Protein AF-A0A371LNV3-F1 (afdb_monomer)

Nearest PDB structures (foldseek):
  3s84-assembly1_A  TM=2.422E-01  e=7.678E+00  Homo sapiens

Solvent-accessible surface area (backbone atoms only — not comparable to full-atom values): 9170 Å² total; per-residue (Å²): 125,90,59,75,52,46,41,72,76,77,33,67,65,62,40,45,52,53,12,47,51,49,14,51,49,55,44,49,51,46,60,73,40,24,77,60,29,51,76,43,66,63,56,27,47,53,51,6,49,53,49,18,53,52,53,51,48,48,37,52,49,46,23,61,77,65,78,60,58,67,65,66,46,72,78,37,55,67,60,36,50,51,52,53,50,52,50,35,53,52,49,15,45,50,44,26,51,24,32,41,43,30,34,69,70,66,43,58,53,24,46,55,43,44,29,54,50,40,24,52,50,43,36,42,37,42,38,42,82,38,98,62,61,50,68,64,50,39,66,68,48,43,62,58,52,52,50,48,31,52,50,45,38,48,53,53,51,50,53,57,50,52,50,53,52,55,68,66,56,70,78,75,82,84,131

Sequence (175 aa):
MPGSPDPVLGDWLLTHVVAVAAALGTVGVVYATRARSARGFLIPALLGGGYAVATLAVWTAARLATDAFPSGFVEDSLAAAGFFGFSFLLLAGFVVVAALLFARRGLVAPLVGLFGVTELVWWAFLHVRGETDALGMFLIVGPALLVLLFVAAGVEYAGRWVWRRFVRGGGRSAS

Foldseek 3Di:
DQDDFQFLVNDLVVLLVVLLVQLCVLLVLLVVCLQVLQVDQVVLQVSLLVQLVVLVCLLVVLCVSVVNDDVVCVVDVPVVCVLSVLSSCLSSLLSSVLSNLCNNVVQCLSSVLSSVVSSQSSSLSSTGPGPDRSSVVCSVCSVVSSVVSVVSSVVSSVVVVVVCCVVVVVPPPDD

Secondary structure (DSSP, 8-state):
-PPPPEETTS-HHHHHHHHHHHHHHHHHHHHHTHHHHTT-SHHHHHHHHHHHHHHHHHHHHHHHHTT---THHHH-HHHHHHHHHHHHHHHHHHHHHHHHHHHHH--SHHHHHHHHHHHHHHHHHTEES-SS-HHHHHHHHHHHHHHHHHHHHHHHHHHHHHHHHHHHHTTSS--

Mean predicted aligned error: 5.66 Å

pLDDT: mean 90.3, std 11.17, range [41.62, 98.38]

Structure (mmCIF, N/CA/C/O backbone):
data_AF-A0A371LNV3-F1
#
_entry.id   AF-A0A371LNV3-F1
#
l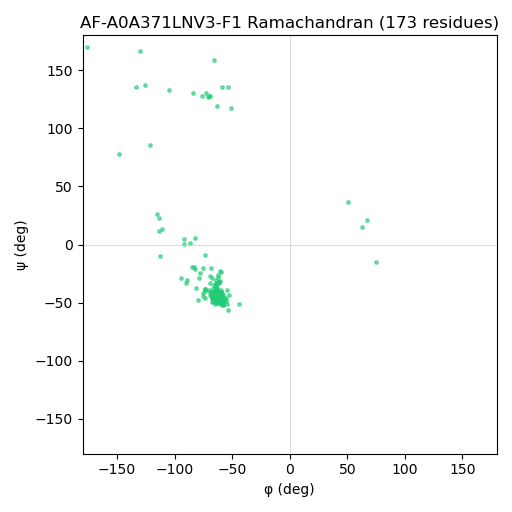oop_
_atom_site.group_PDB
_atom_site.id
_atom_site.type_symbol
_atom_site.label_atom_id
_atom_site.label_alt_id
_atom_site.label_comp_id
_atom_site.label_asym_id
_atom_site.label_entity_id
_atom_site.label_seq_id
_atom_site.pdbx_PDB_ins_code
_atom_site.Cartn_x
_atom_site.Cartn_y
_atom_site.Cartn_z
_atom_site.occupancy
_atom_site.B_iso_or_equiv
_atom_site.auth_seq_id
_atom_site.auth_comp_id
_atom_site.auth_asym_id
_atom_site.auth_atom_id
_atom_site.pdbx_PDB_model_num
ATOM 1 N N . MET A 1 1 ? 4.043 9.163 -31.639 1.00 41.62 1 MET A N 1
ATOM 2 C CA . MET A 1 1 ? 2.851 9.189 -30.766 1.00 41.62 1 MET A CA 1
ATOM 3 C C . MET A 1 1 ? 3.326 8.896 -29.359 1.00 41.62 1 MET A C 1
ATOM 5 O O . MET A 1 1 ? 4.212 8.052 -29.263 1.00 41.62 1 MET A O 1
ATOM 9 N N . PRO A 1 2 ? 2.807 9.570 -28.319 1.00 49.78 2 PRO A N 1
ATOM 10 C CA . PRO A 1 2 ? 3.027 9.134 -26.942 1.00 49.78 2 PRO A CA 1
ATOM 11 C C . PRO A 1 2 ? 2.663 7.650 -26.866 1.00 49.78 2 PRO A C 1
ATOM 13 O O . PRO A 1 2 ? 1.544 7.278 -27.226 1.00 49.78 2 PRO A O 1
ATOM 16 N N . GLY A 1 3 ? 3.632 6.795 -26.548 1.00 58.62 3 GLY A N 1
ATOM 17 C CA . GLY A 1 3 ? 3.398 5.358 -26.447 1.00 58.62 3 GLY A CA 1
ATOM 18 C C . GLY A 1 3 ? 2.560 5.086 -25.206 1.00 58.62 3 GLY A C 1
ATOM 19 O O . GLY A 1 3 ? 2.915 5.538 -24.117 1.00 58.62 3 GLY A O 1
ATOM 20 N N . SER A 1 4 ? 1.438 4.378 -25.351 1.00 64.94 4 SER A N 1
ATOM 21 C CA . SER A 1 4 ? 0.748 3.836 -24.181 1.00 64.94 4 SER A CA 1
ATOM 22 C C . SER A 1 4 ? 1.715 2.915 -23.433 1.00 64.94 4 SER A C 1
ATOM 24 O O . SER A 1 4 ? 2.380 2.124 -24.101 1.00 64.94 4 SER A O 1
ATOM 26 N N . PRO A 1 5 ? 1.802 2.987 -22.094 1.00 74.50 5 PRO A N 1
ATOM 27 C CA . PRO A 1 5 ? 2.660 2.090 -21.330 1.00 74.5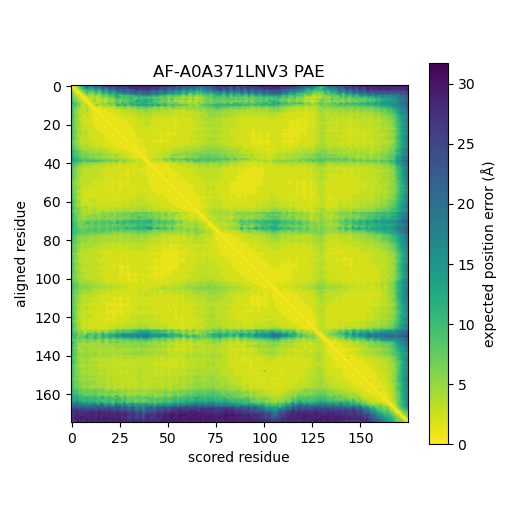0 5 PRO A CA 1
ATOM 28 C C . PRO A 1 5 ? 2.361 0.625 -21.660 1.00 74.50 5 PRO A C 1
ATOM 30 O O . PRO A 1 5 ? 1.194 0.241 -21.716 1.00 74.50 5 PRO A O 1
ATOM 33 N N . ASP A 1 6 ? 3.394 -0.190 -21.850 1.00 81.75 6 ASP A N 1
ATOM 34 C CA . ASP A 1 6 ? 3.229 -1.603 -22.186 1.00 81.75 6 ASP A CA 1
ATOM 35 C C . ASP A 1 6 ? 3.005 -2.425 -20.901 1.00 81.75 6 ASP A C 1
ATOM 37 O O . ASP A 1 6 ? 3.782 -2.280 -19.944 1.00 81.75 6 ASP A O 1
ATOM 41 N N . PRO A 1 7 ? 1.975 -3.293 -20.839 1.00 86.88 7 PRO A N 1
ATOM 42 C CA . PRO A 1 7 ? 1.772 -4.187 -19.705 1.00 86.88 7 PRO A CA 1
ATOM 43 C C . PRO A 1 7 ? 2.856 -5.272 -19.682 1.00 86.88 7 PRO A C 1
ATOM 45 O O . PRO A 1 7 ? 3.043 -6.007 -20.652 1.00 86.88 7 PRO A O 1
ATOM 48 N N . VAL A 1 8 ? 3.529 -5.444 -18.544 1.00 86.00 8 VAL A N 1
ATOM 49 C CA . VAL A 1 8 ? 4.604 -6.445 -18.365 1.00 86.00 8 VAL A CA 1
ATOM 50 C C . VAL A 1 8 ? 4.094 -7.870 -18.558 1.00 86.00 8 VAL A C 1
ATOM 52 O O . VAL A 1 8 ? 4.822 -8.734 -19.036 1.00 86.00 8 VAL A O 1
ATOM 55 N N . LEU A 1 9 ? 2.832 -8.122 -18.208 1.00 83.06 9 LEU A N 1
ATOM 56 C CA . LEU A 1 9 ? 2.207 -9.437 -18.352 1.00 83.06 9 LEU A CA 1
ATOM 57 C C . LEU A 1 9 ? 1.682 -9.697 -19.775 1.00 83.06 9 LEU A C 1
ATOM 59 O O . LEU A 1 9 ? 1.009 -10.700 -19.999 1.00 83.06 9 LEU A O 1
ATOM 63 N N . GLY A 1 10 ? 1.941 -8.791 -20.725 1.00 83.50 10 GLY A N 1
ATOM 64 C CA . GLY A 1 10 ? 1.478 -8.867 -22.114 1.00 83.50 10 GLY A CA 1
ATOM 65 C C . GLY A 1 10 ? -0.005 -8.535 -22.309 1.00 83.50 10 GLY A C 1
ATOM 66 O O . GLY A 1 10 ? -0.418 -8.262 -23.432 1.00 83.50 10 GLY A O 1
ATOM 67 N N . ASP A 1 11 ? -0.791 -8.511 -21.230 1.00 88.00 11 ASP A N 1
ATOM 68 C CA . ASP A 1 11 ? -2.224 -8.231 -21.252 1.00 88.00 11 ASP A CA 1
ATOM 69 C C . ASP A 1 11 ? -2.641 -7.228 -20.159 1.00 88.00 11 ASP A C 1
ATOM 71 O O . ASP A 1 11 ? -2.230 -7.311 -18.992 1.00 88.00 11 ASP A O 1
ATOM 75 N N . TRP A 1 12 ? -3.483 -6.268 -20.549 1.00 87.69 12 TRP A N 1
ATOM 76 C CA . TRP A 1 12 ? -3.990 -5.208 -19.670 1.00 87.69 12 TRP A CA 1
ATOM 77 C C . TRP A 1 12 ? -4.923 -5.760 -18.595 1.00 87.69 12 TRP A C 1
ATOM 79 O O . TRP A 1 12 ? -4.842 -5.348 -17.434 1.00 87.69 12 TRP A O 1
ATOM 89 N N . LEU A 1 13 ? -5.798 -6.698 -18.971 1.00 90.69 13 LEU A N 1
ATOM 90 C CA . LEU A 1 13 ? -6.765 -7.284 -18.052 1.00 90.69 13 LEU A CA 1
ATOM 91 C C . LEU A 1 13 ? -6.046 -8.121 -16.993 1.00 90.69 13 LEU A C 1
ATOM 93 O O . LEU A 1 13 ? -6.314 -7.956 -15.806 1.00 90.69 13 LEU A O 1
ATOM 97 N N . LEU A 1 14 ? -5.084 -8.949 -17.396 1.00 90.31 14 LEU A N 1
ATOM 98 C CA . LEU A 1 14 ? -4.260 -9.734 -16.482 1.00 90.31 14 LEU A CA 1
ATOM 99 C C . LEU A 1 14 ? -3.500 -8.838 -15.495 1.00 90.31 14 LEU A C 1
ATOM 101 O O . LEU A 1 14 ? -3.491 -9.107 -14.294 1.00 90.31 14 LEU A O 1
ATOM 105 N N . THR A 1 15 ? -2.928 -7.734 -15.977 1.00 90.88 15 THR A N 1
ATOM 106 C CA . THR A 1 15 ? -2.231 -6.752 -15.134 1.00 90.88 15 THR A CA 1
ATOM 107 C C . THR A 1 15 ? -3.162 -6.115 -14.103 1.00 90.88 15 THR A C 1
ATOM 109 O O . THR A 1 15 ? -2.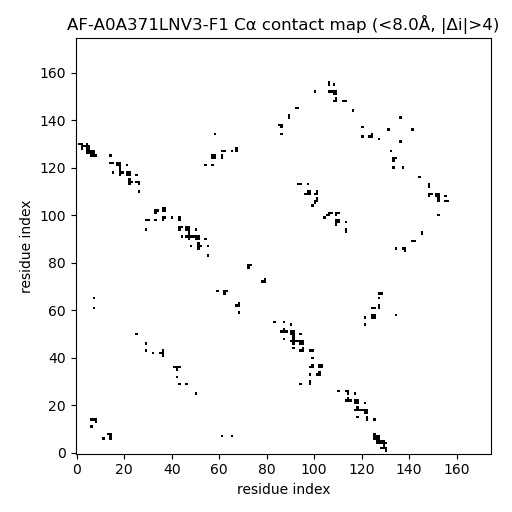817 -6.010 -12.924 1.00 90.88 15 THR A O 1
ATOM 112 N N . HIS A 1 16 ? -4.373 -5.743 -14.517 1.00 92.50 16 HIS A N 1
ATOM 113 C CA . HIS A 1 16 ? -5.388 -5.208 -13.617 1.00 92.50 16 HIS A CA 1
ATOM 114 C C . HIS A 1 16 ? -5.855 -6.243 -12.583 1.00 92.50 16 HIS A C 1
ATOM 116 O O . HIS A 1 16 ? -5.916 -5.934 -11.395 1.00 92.50 16 HIS A O 1
ATOM 122 N N . VAL A 1 17 ? -6.0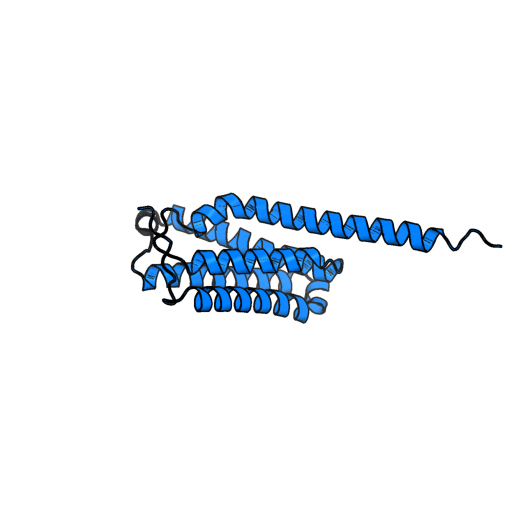97 -7.493 -12.992 1.00 94.88 17 VAL A N 1
ATOM 123 C CA . VAL A 1 17 ? -6.476 -8.587 -12.081 1.00 94.88 17 VAL A CA 1
ATOM 124 C C . VAL A 1 17 ? -5.402 -8.821 -11.019 1.00 94.88 17 VAL A C 1
ATOM 126 O O . VAL A 1 17 ? -5.737 -8.973 -9.845 1.00 94.88 17 VAL A O 1
ATOM 129 N N . VAL A 1 18 ? -4.120 -8.807 -11.393 1.00 95.31 18 VAL A N 1
ATOM 130 C CA . VAL A 1 18 ? -3.008 -8.944 -10.437 1.00 95.31 18 VAL A CA 1
ATOM 131 C C . VAL A 1 18 ? -2.975 -7.773 -9.452 1.00 95.31 18 VAL A C 1
ATOM 133 O O . VAL A 1 18 ? -2.823 -7.998 -8.251 1.00 95.31 18 VAL A O 1
ATOM 136 N N . ALA A 1 19 ? -3.173 -6.540 -9.924 1.00 95.12 19 ALA A N 1
ATOM 137 C CA . ALA A 1 19 ? -3.224 -5.360 -9.062 1.00 95.12 19 ALA A CA 1
ATOM 138 C C . ALA A 1 19 ? -4.394 -5.416 -8.062 1.00 95.12 19 ALA A C 1
ATOM 140 O O . ALA A 1 19 ? -4.201 -5.182 -6.867 1.00 95.12 19 ALA A O 1
ATOM 141 N N . VAL A 1 20 ? -5.588 -5.806 -8.519 1.00 97.06 20 VAL A N 1
ATOM 142 C CA . VAL A 1 20 ? -6.770 -5.994 -7.662 1.00 97.06 20 VAL A CA 1
ATOM 143 C C . VAL A 1 20 ? -6.545 -7.124 -6.658 1.00 97.06 20 VAL A C 1
ATOM 145 O O . VAL A 1 20 ? -6.852 -6.967 -5.476 1.00 97.06 20 VAL A O 1
ATOM 148 N N . ALA A 1 21 ? -5.977 -8.253 -7.087 1.00 97.19 21 ALA A N 1
ATOM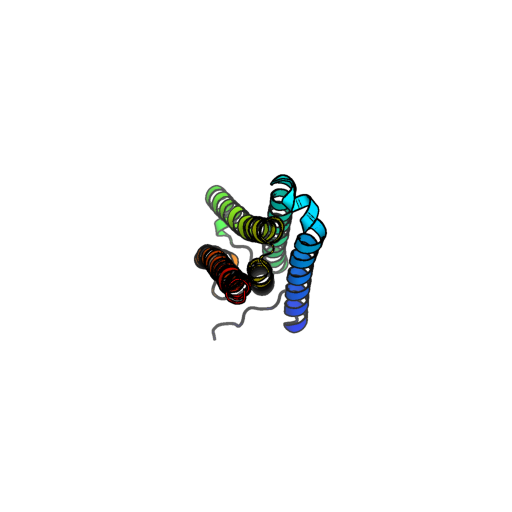 149 C CA . ALA A 1 21 ? -5.671 -9.375 -6.203 1.00 97.19 21 ALA A CA 1
ATOM 150 C C . ALA A 1 21 ? -4.673 -8.976 -5.105 1.00 97.19 21 ALA A C 1
ATOM 152 O O . ALA A 1 21 ? -4.872 -9.328 -3.940 1.00 97.19 21 ALA A O 1
ATOM 153 N N . ALA A 1 22 ? -3.644 -8.196 -5.447 1.00 96.81 22 ALA A N 1
ATOM 154 C CA . ALA A 1 22 ? -2.703 -7.648 -4.478 1.00 96.81 22 ALA A CA 1
ATOM 155 C C . ALA A 1 22 ? -3.400 -6.707 -3.487 1.00 96.81 22 ALA A C 1
ATOM 157 O O . ALA A 1 22 ? -3.241 -6.871 -2.278 1.00 96.81 22 ALA A O 1
ATOM 158 N N . ALA A 1 23 ? -4.240 -5.788 -3.972 1.00 96.75 23 ALA A N 1
ATOM 159 C CA . ALA A 1 23 ? -4.996 -4.862 -3.132 1.00 96.75 23 ALA A CA 1
ATOM 160 C C . ALA A 1 23 ? -5.948 -5.586 -2.164 1.00 96.75 23 ALA A C 1
ATOM 162 O O . ALA A 1 23 ? -5.944 -5.310 -0.959 1.00 96.75 23 ALA A O 1
ATOM 163 N N . LEU A 1 24 ? -6.716 -6.566 -2.657 1.00 98.06 24 LEU A N 1
ATOM 164 C CA . LEU A 1 24 ? -7.574 -7.419 -1.829 1.00 98.06 24 LEU A CA 1
ATOM 165 C C . LEU A 1 24 ? -6.759 -8.223 -0.816 1.00 98.06 24 LEU A C 1
ATOM 167 O O . LEU A 1 24 ? -7.150 -8.308 0.347 1.00 98.06 24 LEU A O 1
ATOM 171 N N . GLY A 1 25 ? -5.622 -8.785 -1.230 1.00 97.88 25 GLY A N 1
ATOM 172 C CA . GLY A 1 25 ? -4.719 -9.528 -0.357 1.00 97.88 25 GLY A CA 1
ATOM 173 C C . GLY A 1 25 ? -4.186 -8.659 0.781 1.00 97.88 25 GLY A C 1
ATOM 174 O O . GLY A 1 25 ? -4.297 -9.031 1.950 1.00 97.88 25 GLY A O 1
ATOM 175 N N . THR A 1 26 ? -3.680 -7.464 0.468 1.00 97.62 26 THR A N 1
ATOM 176 C CA . THR A 1 26 ? -3.174 -6.505 1.457 1.00 97.62 26 THR A CA 1
ATOM 177 C C . THR A 1 26 ? -4.262 -6.105 2.453 1.00 97.62 26 THR A C 1
ATOM 179 O O . THR A 1 26 ? -4.056 -6.211 3.666 1.00 97.62 26 THR A O 1
ATOM 182 N N . VAL A 1 27 ? -5.445 -5.708 1.976 1.00 97.88 27 VAL A N 1
ATOM 183 C CA . VAL A 1 27 ? -6.570 -5.344 2.853 1.00 97.88 27 VAL A CA 1
ATOM 184 C C . VAL A 1 27 ? -7.051 -6.542 3.669 1.00 97.88 27 VAL A C 1
ATOM 186 O O . VAL A 1 27 ? -7.292 -6.403 4.869 1.00 97.88 27 VAL A O 1
ATOM 189 N N . GLY A 1 28 ? -7.136 -7.726 3.064 1.00 97.62 28 GLY A N 1
ATOM 190 C CA . GLY A 1 28 ? -7.530 -8.967 3.723 1.00 97.62 28 GLY A CA 1
ATOM 191 C C . GLY A 1 28 ? -6.596 -9.341 4.872 1.00 97.62 28 GLY A C 1
ATOM 192 O O . GLY A 1 28 ? -7.062 -9.671 5.963 1.00 97.62 28 GLY A O 1
ATOM 193 N N . VAL A 1 29 ? -5.281 -9.206 4.685 1.00 97.56 29 VAL A N 1
ATOM 194 C CA . VAL A 1 29 ? -4.288 -9.454 5.743 1.00 97.56 29 VAL A CA 1
ATOM 195 C C . VAL A 1 29 ? -4.401 -8.420 6.865 1.00 97.56 29 VAL A C 1
ATOM 197 O O . VAL A 1 29 ? -4.384 -8.789 8.045 1.00 97.56 29 VAL A O 1
ATOM 200 N N . VAL A 1 30 ? -4.575 -7.135 6.541 1.00 97.06 30 VAL A N 1
ATOM 201 C CA . VAL A 1 30 ? -4.805 -6.083 7.550 1.00 97.06 30 VAL A CA 1
ATOM 202 C C . VAL A 1 30 ? -6.089 -6.361 8.338 1.00 97.06 30 VAL A C 1
ATOM 204 O O . VAL A 1 30 ? -6.111 -6.238 9.567 1.00 97.06 30 VAL A O 1
ATOM 207 N N . TYR A 1 31 ? -7.143 -6.803 7.655 1.00 96.81 31 TYR A N 1
ATOM 208 C CA . TYR A 1 31 ? -8.409 -7.167 8.274 1.00 96.81 31 TYR A CA 1
ATOM 209 C C . TYR A 1 31 ? -8.257 -8.372 9.214 1.00 96.81 31 TYR A C 1
ATOM 211 O O . TYR A 1 31 ? -8.651 -8.306 10.381 1.00 96.81 31 TYR A O 1
ATOM 219 N N . ALA A 1 32 ? -7.614 -9.445 8.751 1.00 96.94 32 ALA A N 1
ATOM 220 C CA . ALA A 1 32 ? -7.396 -10.671 9.519 1.00 96.94 32 ALA A CA 1
ATOM 221 C C . ALA A 1 32 ? -6.499 -10.461 10.753 1.00 96.94 32 ALA A C 1
ATOM 223 O O . ALA A 1 32 ? -6.657 -11.123 11.779 1.00 96.94 32 ALA A O 1
ATOM 224 N N . THR A 1 33 ? -5.567 -9.509 10.693 1.00 96.00 33 THR A N 1
ATOM 225 C CA . THR A 1 33 ? -4.629 -9.216 11.790 1.00 96.00 33 THR A CA 1
ATOM 226 C C . THR A 1 33 ? -5.123 -8.146 12.765 1.00 96.00 33 THR A C 1
ATOM 228 O O . THR A 1 33 ? -4.445 -7.872 13.761 1.00 96.00 33 THR A O 1
ATOM 231 N N . ARG A 1 34 ? -6.327 -7.592 12.560 1.00 94.81 34 ARG A N 1
ATOM 232 C CA . ARG A 1 34 ? -6.910 -6.482 13.337 1.00 94.81 34 ARG A CA 1
ATOM 233 C C . ARG A 1 34 ? -6.729 -6.609 14.849 1.00 94.81 34 ARG A C 1
ATOM 235 O O . ARG A 1 34 ? -6.262 -5.672 15.493 1.00 94.81 34 ARG A O 1
ATOM 242 N N . ALA A 1 35 ? -7.090 -7.756 15.427 1.00 93.62 35 ALA A N 1
ATOM 243 C CA . ALA A 1 35 ? -7.048 -7.958 16.877 1.00 93.62 35 ALA A CA 1
ATOM 244 C C . ALA A 1 35 ? -5.621 -7.887 17.444 1.00 93.62 35 ALA A C 1
ATOM 246 O O . ALA A 1 35 ? -5.420 -7.378 18.546 1.00 93.62 35 ALA A O 1
ATOM 247 N N . ARG A 1 36 ? -4.622 -8.366 16.691 1.00 92.81 36 ARG A N 1
ATOM 248 C CA . ARG A 1 36 ? -3.206 -8.282 17.079 1.00 92.81 36 ARG A CA 1
ATOM 249 C C . ARG A 1 36 ? -2.676 -6.861 16.888 1.00 92.81 36 ARG A C 1
ATOM 251 O O . ARG A 1 36 ? -2.022 -6.335 17.783 1.00 92.81 36 ARG A O 1
ATOM 258 N N . SER A 1 37 ? -3.040 -6.213 15.785 1.00 92.19 37 SER A N 1
ATOM 259 C CA . SER A 1 37 ? -2.677 -4.823 15.473 1.00 92.19 37 SER A CA 1
ATOM 260 C C . SER A 1 37 ? -3.234 -3.805 16.474 1.00 92.19 37 SER A C 1
ATOM 262 O O . SER A 1 37 ? -2.645 -2.748 16.690 1.00 92.19 37 SER A O 1
ATOM 264 N N . ALA A 1 38 ? -4.345 -4.120 17.145 1.00 92.25 38 ALA A N 1
ATOM 265 C CA . ALA A 1 38 ? -4.881 -3.283 18.215 1.00 92.25 38 ALA A CA 1
ATOM 266 C C . ALA A 1 38 ? -3.994 -3.285 19.476 1.00 92.25 38 ALA A C 1
ATOM 268 O O . ALA A 1 38 ? -3.988 -2.300 20.211 1.00 92.25 38 ALA A O 1
ATOM 269 N N . ARG A 1 39 ? -3.232 -4.364 19.714 1.00 91.44 39 ARG A N 1
ATOM 270 C CA . ARG A 1 39 ? -2.430 -4.569 20.934 1.00 91.44 39 ARG A CA 1
ATOM 271 C C . ARG A 1 39 ? -1.052 -3.908 20.887 1.00 91.44 39 ARG A C 1
ATOM 273 O O . ARG A 1 39 ? -0.452 -3.709 21.935 1.00 91.44 39 ARG A O 1
ATOM 280 N N . GLY A 1 40 ? -0.536 -3.564 19.707 1.00 91.56 40 GLY A N 1
ATOM 281 C CA . GLY A 1 40 ? 0.808 -3.001 19.574 1.00 91.56 40 GLY A CA 1
ATOM 282 C C . GLY A 1 40 ? 1.169 -2.594 18.147 1.00 91.56 40 GLY A C 1
ATOM 283 O O . GLY A 1 40 ? 0.447 -2.893 17.201 1.00 91.56 40 GLY A O 1
ATOM 284 N N . PHE A 1 41 ? 2.294 -1.891 18.001 1.00 93.81 41 PHE A N 1
ATOM 285 C CA . PHE A 1 41 ? 2.766 -1.348 16.719 1.00 93.81 41 PHE A CA 1
ATOM 286 C C . PHE A 1 41 ? 3.518 -2.367 15.846 1.00 93.81 41 PHE A C 1
ATOM 288 O O . PHE A 1 41 ? 3.580 -2.203 14.632 1.00 93.81 41 PHE A O 1
ATOM 295 N N . LEU A 1 42 ? 4.046 -3.439 16.447 1.00 96.19 42 LEU A N 1
ATOM 296 C CA . LEU A 1 42 ? 4.909 -4.402 15.758 1.00 96.19 42 LEU A CA 1
ATOM 297 C C . LEU A 1 42 ? 4.236 -5.052 14.540 1.00 96.19 42 LEU A C 1
ATOM 299 O O . LEU A 1 42 ? 4.832 -5.105 13.473 1.00 96.19 42 LEU A O 1
ATOM 303 N N . ILE A 1 43 ? 2.990 -5.518 14.677 1.00 96.50 43 ILE A N 1
ATOM 304 C CA . ILE A 1 43 ? 2.281 -6.187 13.574 1.00 96.50 43 ILE A CA 1
ATOM 305 C C . ILE A 1 43 ? 2.022 -5.221 12.403 1.00 96.50 43 ILE A C 1
ATOM 307 O O . ILE A 1 43 ? 2.425 -5.554 11.292 1.00 96.50 43 ILE A O 1
ATOM 311 N N . PRO A 1 44 ? 1.445 -4.017 12.607 1.00 96.31 44 PRO A N 1
ATOM 312 C CA . PRO A 1 44 ? 1.351 -3.007 11.553 1.00 96.31 44 PRO A CA 1
ATOM 313 C C . PRO A 1 44 ? 2.688 -2.693 10.879 1.00 96.31 44 PRO A C 1
ATOM 315 O O . PRO A 1 44 ? 2.736 -2.615 9.655 1.00 96.31 44 PRO A O 1
ATOM 318 N N . ALA A 1 45 ? 3.767 -2.546 11.655 1.00 97.56 45 ALA A N 1
ATOM 319 C CA . ALA A 1 45 ? 5.096 -2.252 11.124 1.00 97.56 45 ALA A CA 1
ATOM 320 C C . ALA A 1 45 ? 5.633 -3.382 10.236 1.00 97.56 45 ALA A C 1
ATOM 322 O O . ALA A 1 45 ? 6.129 -3.113 9.147 1.00 97.56 45 ALA A O 1
ATOM 323 N N . LEU A 1 46 ? 5.485 -4.641 10.662 1.00 97.88 46 LEU A N 1
ATOM 324 C CA . LEU A 1 46 ? 5.884 -5.807 9.869 1.00 97.88 46 LEU A CA 1
ATOM 325 C C . LEU A 1 46 ? 5.063 -5.930 8.583 1.00 97.88 46 LEU A C 1
ATOM 327 O O . LEU A 1 46 ? 5.625 -6.216 7.530 1.00 97.88 46 LEU A O 1
ATOM 331 N N . LEU A 1 47 ? 3.752 -5.676 8.648 1.00 97.38 47 LEU A N 1
ATOM 332 C CA . LEU A 1 47 ? 2.892 -5.670 7.464 1.00 97.38 47 LEU A CA 1
ATOM 333 C C . LEU A 1 47 ? 3.284 -4.561 6.488 1.00 97.38 47 LEU A C 1
ATOM 335 O O . LEU A 1 47 ? 3.384 -4.817 5.292 1.00 97.38 47 LEU A O 1
ATOM 339 N N . GLY A 1 48 ? 3.537 -3.350 6.989 1.00 97.69 48 GLY A N 1
ATOM 340 C CA . GLY A 1 48 ? 3.972 -2.233 6.156 1.00 97.69 48 GLY A CA 1
ATOM 341 C C . GLY A 1 48 ? 5.341 -2.467 5.536 1.00 97.69 48 GLY A C 1
ATOM 342 O O . GLY A 1 48 ? 5.497 -2.274 4.335 1.00 97.69 48 GLY A O 1
ATOM 343 N N . GLY A 1 49 ? 6.306 -2.953 6.317 1.00 98.19 49 GLY A N 1
ATOM 344 C CA . GLY A 1 49 ? 7.627 -3.313 5.809 1.00 98.19 49 GLY A CA 1
ATOM 345 C C . GLY A 1 49 ? 7.549 -4.411 4.750 1.00 98.19 49 GLY A C 1
ATOM 346 O O . GLY A 1 49 ? 8.083 -4.241 3.660 1.00 98.19 49 GLY A O 1
ATOM 347 N N . GLY A 1 50 ? 6.820 -5.497 5.022 1.00 98.12 50 GLY A N 1
ATOM 348 C CA . GLY A 1 50 ? 6.630 -6.591 4.066 1.00 98.12 50 GLY A CA 1
ATOM 349 C C . GLY A 1 50 ? 5.951 -6.137 2.772 1.00 98.12 50 GLY A C 1
ATOM 350 O O . GLY A 1 50 ? 6.413 -6.478 1.685 1.00 98.12 50 GLY A O 1
ATOM 351 N N . TYR A 1 51 ? 4.907 -5.311 2.875 1.00 98.12 51 TYR A N 1
ATOM 352 C CA . TYR A 1 51 ? 4.238 -4.714 1.719 1.00 98.12 51 TYR A CA 1
ATOM 353 C C . TYR A 1 51 ? 5.174 -3.821 0.899 1.00 98.12 51 TYR A C 1
ATOM 355 O O . TYR A 1 51 ? 5.201 -3.925 -0.327 1.00 98.12 51 TYR A O 1
ATOM 363 N N . ALA A 1 52 ? 5.949 -2.960 1.560 1.00 98.12 52 ALA A N 1
ATOM 364 C CA . ALA A 1 52 ? 6.875 -2.056 0.894 1.00 98.12 52 ALA A CA 1
ATOM 365 C C . ALA A 1 52 ? 7.981 -2.827 0.161 1.00 98.12 52 ALA A C 1
ATOM 367 O O . ALA A 1 52 ? 8.228 -2.545 -1.009 1.00 98.12 52 ALA A O 1
ATOM 368 N N . VAL A 1 53 ? 8.579 -3.846 0.796 1.00 98.38 53 VAL A N 1
ATOM 369 C CA . VAL A 1 53 ? 9.555 -4.733 0.136 1.00 98.38 53 VAL A CA 1
ATOM 370 C C . VAL A 1 53 ? 8.932 -5.413 -1.078 1.00 98.38 53 VAL A C 1
ATOM 372 O O . VAL A 1 53 ? 9.503 -5.345 -2.161 1.00 98.38 53 VAL A O 1
ATOM 375 N N . ALA A 1 54 ? 7.762 -6.039 -0.926 1.00 97.81 54 ALA A N 1
ATOM 376 C CA . ALA A 1 54 ? 7.107 -6.749 -2.023 1.00 97.81 54 ALA A CA 1
ATOM 377 C C . ALA A 1 54 ? 6.775 -5.814 -3.195 1.00 97.81 54 ALA A C 1
ATOM 379 O O . ALA A 1 54 ? 7.032 -6.144 -4.348 1.00 97.81 54 ALA A O 1
ATOM 380 N N . THR A 1 55 ? 6.259 -4.621 -2.904 1.00 97.50 55 THR A N 1
ATOM 381 C CA . THR A 1 55 ? 5.861 -3.644 -3.926 1.00 97.50 55 THR A CA 1
ATOM 382 C C . THR A 1 55 ? 7.073 -3.069 -4.664 1.00 97.50 55 THR A C 1
ATOM 384 O O . THR A 1 55 ? 7.051 -2.955 -5.889 1.00 97.50 55 THR A O 1
ATOM 387 N N . LEU A 1 56 ? 8.164 -2.767 -3.951 1.00 97.19 56 LEU A N 1
ATOM 388 C CA . LEU A 1 56 ? 9.420 -2.353 -4.582 1.00 97.19 56 LEU A CA 1
ATOM 389 C C . LEU A 1 56 ? 10.053 -3.488 -5.391 1.00 97.19 56 LEU A C 1
ATOM 391 O O . LEU A 1 56 ? 10.570 -3.241 -6.475 1.00 97.19 56 LEU A O 1
ATOM 395 N N . ALA A 1 57 ? 9.970 -4.733 -4.915 1.00 96.75 57 ALA A N 1
ATOM 396 C CA . ALA A 1 57 ? 10.442 -5.893 -5.662 1.00 96.75 57 ALA A CA 1
ATOM 397 C C . ALA A 1 57 ? 9.669 -6.075 -6.975 1.00 96.75 57 ALA A C 1
ATOM 399 O O . ALA A 1 57 ? 10.293 -6.332 -7.998 1.00 96.75 57 ALA A O 1
ATOM 400 N N . VAL A 1 58 ? 8.343 -5.884 -6.973 1.00 96.06 58 VAL A N 1
ATOM 401 C CA . VAL A 1 58 ? 7.517 -5.915 -8.193 1.00 96.06 58 VAL A CA 1
ATOM 402 C C . VAL A 1 58 ? 7.963 -4.846 -9.186 1.00 96.06 58 VAL A C 1
ATOM 404 O O . VAL A 1 58 ? 8.183 -5.166 -10.352 1.00 96.06 58 VAL A O 1
ATOM 407 N N . TRP A 1 59 ? 8.152 -3.602 -8.734 1.00 95.44 59 TRP A N 1
ATOM 408 C CA . TRP A 1 59 ? 8.655 -2.528 -9.595 1.00 95.44 59 TRP A CA 1
ATOM 409 C C . TRP A 1 59 ? 10.014 -2.893 -10.201 1.00 95.44 59 TRP A C 1
ATOM 411 O O . TRP A 1 59 ? 10.176 -2.869 -11.421 1.00 95.44 59 TRP A O 1
ATOM 421 N N . THR A 1 60 ? 10.972 -3.295 -9.364 1.00 94.00 60 THR A N 1
ATOM 422 C CA . THR A 1 60 ? 12.334 -3.630 -9.796 1.00 94.00 60 THR A CA 1
ATOM 423 C C . THR A 1 60 ? 12.335 -4.806 -10.767 1.00 94.00 60 THR A C 1
ATOM 425 O O . THR A 1 60 ? 12.939 -4.717 -11.833 1.00 94.00 60 THR A O 1
ATOM 428 N N . ALA A 1 61 ? 11.620 -5.887 -10.445 1.00 93.88 61 ALA A N 1
ATOM 429 C CA . ALA A 1 61 ? 11.533 -7.076 -11.285 1.00 93.88 61 ALA A CA 1
ATOM 430 C C . ALA A 1 61 ? 10.906 -6.768 -12.648 1.00 93.88 61 ALA A C 1
ATOM 432 O O . ALA A 1 61 ? 11.437 -7.208 -13.664 1.00 93.88 61 ALA A O 1
ATOM 433 N N . ALA A 1 62 ? 9.835 -5.968 -12.684 1.00 91.56 62 ALA A N 1
ATOM 434 C CA . ALA A 1 62 ? 9.213 -5.526 -13.928 1.00 91.56 62 ALA A CA 1
ATOM 435 C C . ALA A 1 62 ? 10.212 -4.796 -14.836 1.00 91.56 62 ALA A C 1
ATOM 437 O O . ALA A 1 62 ? 10.302 -5.113 -16.016 1.00 91.56 62 ALA A O 1
ATOM 438 N N . ARG A 1 63 ? 11.004 -3.860 -14.293 1.00 92.12 63 ARG A N 1
ATOM 439 C CA . ARG A 1 63 ? 11.981 -3.099 -15.091 1.00 92.12 63 ARG A CA 1
ATOM 440 C C . ARG A 1 63 ? 13.150 -3.956 -15.558 1.00 92.12 63 ARG A C 1
ATOM 442 O O . ARG A 1 63 ? 13.595 -3.782 -16.688 1.00 92.12 63 ARG A O 1
ATOM 449 N N . LEU A 1 64 ? 13.641 -4.859 -14.709 1.00 90.44 64 LEU A N 1
ATOM 450 C CA . LEU A 1 64 ? 14.719 -5.780 -15.074 1.00 90.44 64 LEU A CA 1
ATOM 451 C C . LEU A 1 64 ? 14.273 -6.772 -16.154 1.00 90.44 64 LEU A C 1
ATOM 453 O O . LEU A 1 64 ? 15.027 -7.028 -17.081 1.00 90.44 64 LEU A O 1
ATOM 457 N N . ALA A 1 65 ? 13.046 -7.292 -16.075 1.00 90.25 65 ALA A N 1
ATOM 458 C CA . ALA A 1 65 ? 12.517 -8.241 -17.055 1.00 90.25 65 ALA A CA 1
ATOM 459 C C . ALA A 1 65 ? 12.267 -7.623 -18.443 1.00 90.25 65 ALA A C 1
ATOM 461 O O . ALA A 1 65 ? 12.173 -8.353 -19.426 1.00 90.25 65 ALA A O 1
ATOM 462 N N . THR A 1 66 ? 12.136 -6.297 -18.530 1.00 86.62 66 THR A N 1
ATOM 463 C CA . THR A 1 66 ? 11.840 -5.576 -19.780 1.00 86.62 66 THR A CA 1
ATOM 464 C C . THR A 1 66 ? 12.981 -4.673 -20.259 1.00 86.62 66 THR A C 1
ATOM 466 O O . THR A 1 66 ? 12.742 -3.812 -21.114 1.00 86.62 66 THR A O 1
ATOM 469 N N . ASP A 1 67 ? 14.175 -4.806 -19.669 1.00 86.56 67 ASP A N 1
ATOM 470 C CA . ASP A 1 67 ? 15.360 -3.969 -19.923 1.00 86.56 67 ASP A CA 1
ATOM 471 C C . ASP A 1 67 ? 15.079 -2.457 -19.832 1.00 86.56 67 ASP A C 1
ATOM 473 O O . ASP A 1 67 ? 15.607 -1.642 -20.584 1.00 86.56 67 ASP A O 1
ATOM 477 N N . ALA A 1 68 ? 14.207 -2.070 -18.902 1.00 85.50 68 ALA A N 1
ATOM 478 C CA . ALA A 1 68 ? 13.751 -0.694 -18.705 1.00 85.50 68 ALA A CA 1
ATOM 479 C C . ALA A 1 68 ? 14.228 -0.113 -17.367 1.00 85.50 68 ALA A C 1
ATOM 481 O O . ALA A 1 68 ? 13.599 0.786 -16.804 1.00 85.50 68 ALA A O 1
ATOM 482 N N . PHE A 1 69 ? 15.303 -0.671 -16.810 1.00 85.56 69 PHE A N 1
ATOM 483 C CA . PHE A 1 69 ? 15.852 -0.204 -15.547 1.00 85.56 69 PHE A CA 1
ATOM 484 C C . PHE A 1 69 ? 16.561 1.150 -15.738 1.00 85.56 69 PHE A C 1
ATOM 486 O O . PHE A 1 69 ? 17.386 1.269 -16.645 1.00 85.56 69 PHE A O 1
ATOM 493 N N . PRO A 1 70 ? 16.274 2.175 -14.912 1.00 85.06 70 PRO A N 1
ATOM 494 C CA . PRO A 1 70 ? 16.900 3.486 -15.067 1.00 85.06 70 PRO A CA 1
ATOM 495 C C . PRO A 1 70 ? 18.421 3.422 -14.864 1.00 85.06 70 PRO A C 1
ATOM 497 O O . PRO A 1 70 ? 18.888 3.095 -13.771 1.00 85.06 70 PRO A O 1
ATOM 500 N N . SER A 1 71 ? 19.202 3.778 -15.890 1.00 83.31 71 SER A N 1
ATOM 501 C CA . SER A 1 71 ? 20.675 3.745 -15.834 1.00 83.31 71 SER A CA 1
ATOM 502 C C . SER A 1 71 ? 21.253 4.676 -14.763 1.00 83.31 71 SER A C 1
ATOM 504 O O . SER A 1 71 ? 22.239 4.331 -14.117 1.00 83.31 71 SER A O 1
ATOM 506 N N . GLY A 1 72 ? 20.586 5.804 -14.488 1.00 81.31 72 GLY A N 1
ATOM 507 C CA . GLY A 1 72 ? 21.002 6.762 -1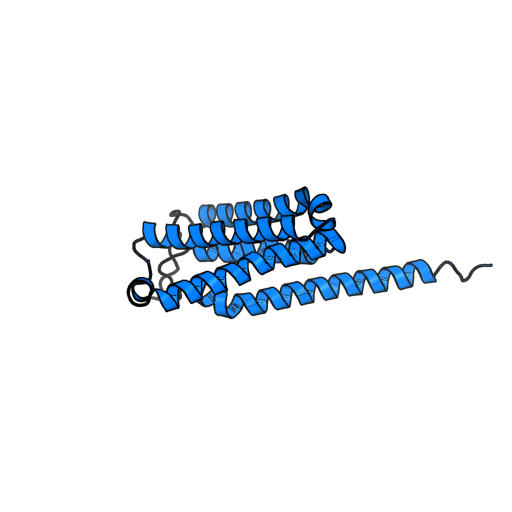3.457 1.00 81.31 72 GLY A CA 1
ATOM 508 C C . GLY A 1 72 ? 21.057 6.181 -12.036 1.00 81.31 72 GLY A C 1
ATOM 509 O O . GLY A 1 72 ? 21.816 6.676 -11.209 1.00 81.31 72 GLY A O 1
ATOM 510 N N . PHE A 1 73 ? 20.325 5.097 -11.746 1.00 84.25 73 PHE A N 1
ATOM 511 C CA . PHE A 1 73 ? 20.431 4.409 -10.451 1.00 84.25 73 PHE A CA 1
ATOM 512 C C . PHE A 1 73 ? 21.699 3.564 -10.306 1.00 84.25 73 PHE A C 1
ATOM 514 O O . PHE A 1 73 ? 22.094 3.252 -9.183 1.00 84.25 73 PHE A O 1
ATOM 521 N N . VAL A 1 74 ? 22.337 3.191 -11.417 1.00 83.75 74 VAL A N 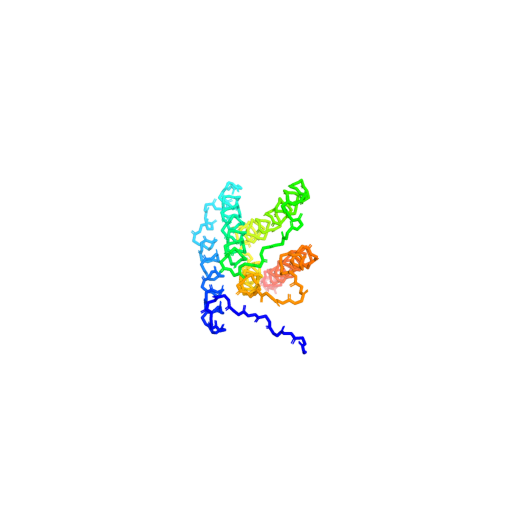1
ATOM 522 C CA . VAL A 1 74 ? 23.632 2.497 -11.413 1.00 83.75 74 VAL A CA 1
ATOM 523 C C . VAL A 1 74 ? 24.768 3.502 -11.224 1.00 83.75 74 VAL A C 1
ATOM 525 O O . VAL A 1 74 ? 25.733 3.215 -10.521 1.00 83.75 74 VAL A O 1
ATOM 528 N N . GLU A 1 75 ? 24.633 4.685 -11.823 1.00 87.62 75 GLU A N 1
ATOM 529 C CA . GLU A 1 75 ? 25.639 5.750 -11.779 1.00 87.62 75 GLU A CA 1
ATOM 530 C C . GLU A 1 75 ? 25.706 6.445 -10.409 1.00 87.62 75 GLU A C 1
ATOM 532 O O . GLU A 1 75 ? 26.803 6.694 -9.908 1.00 87.62 75 GLU A O 1
ATOM 537 N N . ASP A 1 76 ? 24.561 6.696 -9.762 1.00 90.44 76 ASP A N 1
ATOM 538 C CA . ASP A 1 76 ? 24.486 7.284 -8.417 1.00 90.44 76 ASP A CA 1
ATOM 539 C C . ASP A 1 76 ? 23.744 6.364 -7.433 1.00 90.44 76 ASP A C 1
ATOM 541 O O . ASP A 1 76 ? 22.539 6.474 -7.174 1.00 90.44 76 ASP A O 1
ATOM 545 N N . SER A 1 77 ? 24.510 5.440 -6.851 1.00 88.62 77 SER A N 1
ATOM 546 C CA . SER A 1 77 ? 24.004 4.469 -5.873 1.00 88.62 77 SER A CA 1
ATOM 547 C C . SER A 1 77 ? 23.446 5.104 -4.592 1.00 88.62 77 SER A C 1
ATOM 549 O O . SER A 1 77 ? 22.544 4.536 -3.969 1.00 88.62 77 SER A O 1
ATOM 551 N N . LEU A 1 78 ? 23.934 6.286 -4.193 1.00 93.12 78 LEU A N 1
ATOM 552 C CA . LEU A 1 78 ? 23.458 6.971 -2.993 1.00 93.12 78 LEU A CA 1
ATOM 553 C C . LEU A 1 78 ? 22.086 7.600 -3.241 1.00 93.12 78 LEU A C 1
ATOM 555 O O . LEU A 1 78 ? 21.179 7.440 -2.418 1.00 93.12 78 LEU A O 1
ATOM 559 N N . ALA A 1 79 ? 21.907 8.264 -4.386 1.00 90.00 79 ALA A N 1
ATOM 560 C CA . ALA A 1 79 ? 20.609 8.794 -4.790 1.00 90.00 79 ALA A CA 1
ATOM 561 C C . ALA A 1 79 ? 19.575 7.672 -4.961 1.00 90.00 79 ALA A C 1
ATOM 563 O O . ALA A 1 79 ? 18.451 7.798 -4.468 1.00 90.00 79 ALA A O 1
ATOM 564 N N . ALA A 1 80 ? 19.964 6.543 -5.563 1.00 89.94 80 ALA A N 1
ATOM 565 C CA . ALA A 1 80 ? 19.127 5.346 -5.645 1.00 89.94 80 ALA A CA 1
ATOM 566 C C . ALA A 1 80 ? 18.704 4.842 -4.255 1.00 89.94 80 ALA A C 1
ATOM 568 O O . ALA A 1 80 ? 17.517 4.617 -4.012 1.00 89.94 80 ALA A O 1
ATOM 569 N N . ALA A 1 81 ? 19.643 4.711 -3.312 1.00 93.12 81 ALA A N 1
ATOM 570 C CA . ALA A 1 81 ? 19.336 4.276 -1.950 1.00 93.12 81 ALA A CA 1
ATOM 571 C C . ALA A 1 81 ? 18.352 5.227 -1.247 1.00 93.12 81 ALA A C 1
ATOM 573 O O . ALA A 1 81 ? 17.401 4.767 -0.611 1.00 93.12 81 ALA A O 1
ATOM 574 N N . GLY A 1 82 ? 18.531 6.543 -1.400 1.00 93.75 82 GLY A N 1
ATOM 575 C CA . GLY A 1 82 ? 17.598 7.547 -0.880 1.00 93.75 82 GLY A CA 1
ATOM 576 C C . GLY A 1 82 ? 16.204 7.428 -1.499 1.00 93.75 82 GLY A C 1
ATOM 577 O O . GLY A 1 82 ? 15.200 7.449 -0.785 1.00 93.75 82 GLY A O 1
ATOM 578 N N . PHE A 1 83 ? 16.139 7.226 -2.813 1.00 93.31 83 PHE A N 1
ATOM 579 C CA . PHE A 1 83 ? 14.901 7.065 -3.569 1.00 93.31 83 PHE A CA 1
ATOM 580 C C . PHE A 1 83 ? 14.113 5.817 -3.141 1.00 93.31 83 PHE A C 1
ATOM 582 O O . PHE A 1 83 ? 12.921 5.908 -2.824 1.00 93.31 83 PHE A O 1
ATOM 589 N N . PHE A 1 84 ? 14.775 4.661 -3.042 1.00 95.19 84 PHE A N 1
ATOM 590 C CA . PHE A 1 84 ? 14.158 3.429 -2.542 1.00 95.19 84 PHE A CA 1
ATOM 591 C C . PHE A 1 84 ? 13.794 3.531 -1.062 1.00 95.19 84 PHE A C 1
ATOM 593 O O . PHE A 1 84 ? 12.716 3.088 -0.673 1.00 95.19 84 PHE A O 1
ATOM 600 N N . GLY A 1 85 ? 14.647 4.148 -0.242 1.00 97.00 85 GLY A N 1
ATOM 601 C CA . GLY A 1 85 ? 14.394 4.349 1.182 1.00 97.00 85 GLY A CA 1
ATOM 602 C C . GLY A 1 85 ? 13.153 5.203 1.436 1.00 97.00 85 GLY A C 1
ATOM 603 O O . GLY A 1 85 ? 12.282 4.819 2.216 1.00 97.00 85 GLY A O 1
ATOM 604 N N . PHE A 1 86 ? 13.016 6.330 0.736 1.00 96.00 86 PHE A N 1
ATOM 605 C CA . PHE A 1 86 ? 11.837 7.186 0.859 1.00 96.00 86 PHE A CA 1
ATOM 606 C C . PHE A 1 86 ? 10.571 6.496 0.331 1.00 96.00 86 PHE A C 1
ATOM 608 O O . PHE A 1 86 ? 9.540 6.497 1.007 1.00 96.00 86 PHE A O 1
ATOM 615 N N . SER A 1 87 ? 10.667 5.815 -0.816 1.00 96.38 87 SER A N 1
ATOM 616 C CA . SER A 1 87 ? 9.568 5.012 -1.368 1.00 96.38 87 SER A CA 1
ATOM 617 C C . SER A 1 87 ? 9.105 3.930 -0.394 1.00 96.38 87 SER A C 1
ATOM 619 O O . SER A 1 87 ? 7.906 3.752 -0.176 1.00 96.38 87 SER A O 1
ATOM 621 N N . PHE A 1 88 ? 10.055 3.236 0.237 1.00 98.00 88 PHE A N 1
ATOM 622 C CA . PHE A 1 88 ? 9.794 2.212 1.239 1.00 98.00 88 PHE A CA 1
ATOM 623 C C . PHE A 1 88 ? 9.012 2.781 2.423 1.00 98.00 88 PHE A C 1
ATOM 625 O O . PHE A 1 88 ? 7.981 2.226 2.803 1.00 98.00 88 PHE A O 1
ATOM 632 N N . LEU A 1 89 ? 9.470 3.904 2.985 1.00 97.94 89 LEU A N 1
ATOM 633 C CA . LEU A 1 89 ? 8.812 4.550 4.122 1.00 97.94 89 LEU A CA 1
ATOM 634 C C . LEU A 1 89 ? 7.382 4.965 3.783 1.00 97.94 89 LEU A C 1
ATOM 636 O O . LEU A 1 89 ? 6.475 4.768 4.592 1.00 97.94 89 LEU A O 1
ATOM 640 N N . LEU A 1 90 ? 7.171 5.500 2.582 1.00 97.31 90 LEU A N 1
ATOM 641 C CA . LEU A 1 90 ? 5.861 5.945 2.133 1.00 97.31 90 LEU A CA 1
ATOM 642 C C . LEU A 1 90 ? 4.898 4.761 1.954 1.00 97.31 90 LEU A C 1
ATOM 644 O O . LEU A 1 90 ? 3.803 4.769 2.519 1.00 97.31 90 LEU A O 1
ATOM 648 N N . LEU A 1 91 ? 5.328 3.709 1.248 1.00 98.00 91 LEU A N 1
ATOM 649 C CA . LEU A 1 91 ? 4.554 2.477 1.042 1.00 98.00 91 LEU A CA 1
ATOM 650 C C . LEU A 1 91 ? 4.221 1.782 2.367 1.00 98.00 91 LEU A C 1
ATOM 652 O O . LEU A 1 91 ? 3.072 1.403 2.599 1.00 98.00 91 LEU A O 1
ATOM 656 N N . ALA A 1 92 ? 5.203 1.653 3.262 1.00 98.12 92 ALA A N 1
ATOM 657 C CA . ALA A 1 92 ? 4.991 1.085 4.588 1.00 98.12 92 ALA A CA 1
ATOM 658 C C . ALA A 1 92 ? 4.022 1.946 5.408 1.00 98.12 92 ALA A C 1
ATOM 660 O O . ALA A 1 92 ? 3.143 1.414 6.090 1.00 98.12 92 ALA A O 1
ATOM 661 N N . GLY A 1 93 ? 4.144 3.271 5.299 1.00 97.69 93 GLY A N 1
ATOM 662 C CA . GLY A 1 93 ? 3.288 4.251 5.955 1.00 97.69 93 GLY A CA 1
ATOM 663 C C . GLY A 1 93 ? 1.808 4.050 5.644 1.00 97.69 93 GLY A C 1
ATOM 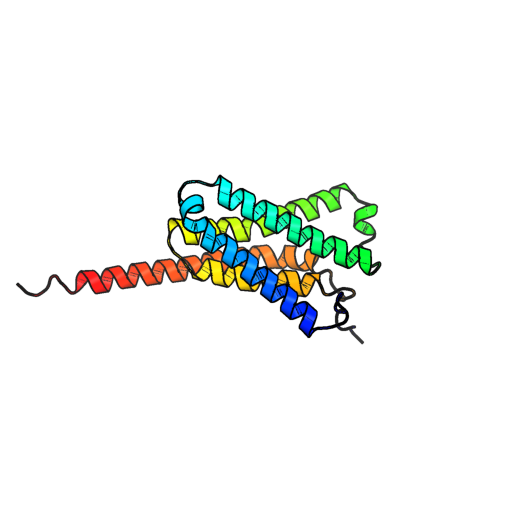664 O O . GLY A 1 93 ? 1.007 4.008 6.576 1.00 97.69 93 GLY A O 1
ATOM 665 N N . PHE A 1 94 ? 1.442 3.837 4.375 1.00 97.44 94 PHE A N 1
ATOM 666 C CA . PHE A 1 94 ? 0.051 3.565 3.983 1.00 97.44 94 PHE A CA 1
ATOM 667 C C . PHE A 1 94 ? -0.552 2.388 4.752 1.00 97.44 94 PHE A C 1
ATOM 669 O O . PHE A 1 94 ? -1.616 2.519 5.363 1.00 97.44 94 PHE A O 1
ATOM 676 N N . VAL A 1 95 ? 0.148 1.252 4.773 1.00 98.06 95 VAL A N 1
ATOM 677 C CA . VAL A 1 95 ? -0.324 0.038 5.452 1.00 98.06 95 VAL A CA 1
ATOM 678 C C . VAL A 1 95 ? -0.359 0.236 6.961 1.00 98.06 95 VAL A C 1
ATOM 680 O O . VAL A 1 95 ? -1.358 -0.097 7.596 1.00 98.06 95 VAL A O 1
ATOM 683 N N . VAL A 1 96 ? 0.700 0.799 7.549 1.00 98.06 96 VAL A N 1
ATOM 684 C CA . VAL A 1 96 ? 0.794 1.034 8.996 1.00 98.06 96 VAL A CA 1
ATOM 685 C C . VAL A 1 96 ? -0.343 1.935 9.469 1.00 98.06 96 VAL A C 1
ATOM 687 O O . VAL A 1 96 ? -1.039 1.603 10.432 1.00 98.06 96 VAL A O 1
ATOM 690 N N . VAL A 1 97 ? -0.561 3.058 8.784 1.00 97.38 97 VAL A N 1
ATOM 691 C CA . VAL A 1 97 ? -1.604 4.031 9.121 1.00 97.38 97 VAL A CA 1
ATOM 692 C C . VAL A 1 97 ? -2.983 3.399 8.978 1.00 97.38 97 VAL A C 1
ATOM 694 O O . VAL A 1 97 ? -3.771 3.440 9.928 1.00 97.38 97 VAL A O 1
ATOM 697 N N . ALA A 1 98 ? -3.270 2.761 7.842 1.00 97.25 98 ALA A N 1
ATOM 698 C CA . ALA A 1 98 ? -4.555 2.112 7.612 1.00 97.25 98 ALA A CA 1
ATOM 699 C C . ALA A 1 98 ? -4.833 1.010 8.644 1.00 97.25 98 ALA A C 1
ATOM 701 O O . ALA A 1 98 ? -5.910 0.982 9.246 1.00 97.25 98 ALA A O 1
ATOM 702 N N . ALA A 1 99 ? -3.843 0.159 8.927 1.00 97.25 99 ALA A N 1
ATOM 703 C CA . ALA A 1 99 ? -3.955 -0.914 9.907 1.00 97.25 99 ALA A CA 1
ATOM 704 C C . ALA A 1 99 ? -4.215 -0.384 11.320 1.00 97.25 99 ALA A C 1
ATOM 706 O O . ALA A 1 99 ? -5.079 -0.911 12.020 1.00 97.25 99 ALA A O 1
ATOM 707 N N . LEU A 1 100 ? -3.517 0.669 11.753 1.00 97.00 100 LEU A N 1
ATOM 708 C CA . LEU A 1 100 ? -3.710 1.250 13.083 1.00 97.00 100 LEU A CA 1
ATOM 709 C C . LEU A 1 100 ? -5.067 1.942 13.225 1.00 97.00 100 LEU A C 1
ATOM 711 O O . LEU A 1 100 ? -5.740 1.759 14.244 1.00 97.00 100 LEU A O 1
ATOM 715 N N . LEU A 1 101 ? -5.487 2.716 12.222 1.00 96.88 101 LEU A N 1
ATOM 716 C CA . LEU A 1 101 ? -6.783 3.397 12.229 1.00 96.88 101 LEU A CA 1
ATOM 717 C C . LEU A 1 101 ? -7.934 2.386 12.223 1.00 96.88 101 LEU A C 1
ATOM 719 O O . LEU A 1 101 ? -8.871 2.505 13.020 1.00 96.88 101 LEU A O 1
ATOM 723 N N . PHE A 1 102 ? -7.834 1.335 11.413 1.00 97.25 102 PHE A N 1
ATOM 724 C CA . PHE A 1 102 ? -8.820 0.261 11.397 1.00 97.25 102 PHE A CA 1
ATOM 725 C C . PHE A 1 102 ? -8.823 -0.548 12.704 1.00 97.25 102 PHE A C 1
ATOM 727 O O . PHE A 1 102 ? -9.877 -0.777 13.303 1.00 97.25 102 PHE A O 1
ATOM 734 N N . ALA A 1 103 ? -7.654 -0.945 13.209 1.00 96.25 103 ALA A N 1
ATOM 735 C CA . ALA A 1 103 ? -7.560 -1.771 14.409 1.00 96.25 103 ALA A CA 1
ATOM 736 C C . ALA A 1 103 ? -8.022 -1.038 15.672 1.00 96.25 103 ALA A C 1
ATOM 738 O O . ALA A 1 103 ? -8.784 -1.600 16.458 1.00 96.25 103 ALA A O 1
ATOM 739 N N . ARG A 1 104 ? -7.607 0.222 15.860 1.00 94.50 104 ARG A N 1
ATOM 740 C CA . ARG A 1 104 ? -7.869 0.981 17.096 1.00 94.50 104 ARG A CA 1
ATOM 741 C C . ARG A 1 104 ? -9.171 1.767 17.071 1.00 94.50 104 ARG A C 1
ATOM 743 O O . ARG A 1 104 ? -9.781 1.962 18.117 1.00 94.50 104 ARG A O 1
ATOM 750 N N . ARG A 1 105 ? -9.583 2.271 15.906 1.00 93.81 105 ARG A N 1
ATOM 751 C CA . ARG A 1 105 ? -10.765 3.142 15.774 1.00 93.81 105 ARG A CA 1
ATOM 752 C C . ARG A 1 105 ? -11.903 2.486 14.991 1.00 93.81 105 ARG A C 1
ATOM 754 O O . ARG A 1 105 ? -13.015 3.013 14.991 1.00 93.81 105 ARG A O 1
ATOM 761 N N . GLY A 1 106 ? -11.656 1.334 14.361 1.00 94.12 106 GLY A N 1
ATOM 762 C CA . GLY A 1 106 ? -12.646 0.631 13.545 1.00 94.12 106 GLY A CA 1
ATOM 763 C C . GLY A 1 106 ? -13.032 1.389 12.276 1.00 94.12 106 GLY A C 1
ATOM 764 O O . GLY A 1 106 ? -14.141 1.174 11.791 1.00 94.12 106 GLY A O 1
ATOM 765 N N . LEU A 1 107 ? -12.190 2.317 11.809 1.00 95.81 107 LEU A N 1
ATOM 766 C CA . LEU A 1 107 ? -12.433 3.140 10.620 1.00 95.81 107 LEU A CA 1
ATOM 767 C C . LEU A 1 107 ? -12.189 2.309 9.361 1.00 95.81 107 LEU A C 1
ATOM 769 O O . LEU A 1 107 ? -11.133 1.690 9.244 1.00 95.81 107 LEU A O 1
ATOM 773 N N . VAL A 1 108 ? -13.158 2.284 8.452 1.00 96.56 108 VAL A N 1
ATOM 774 C CA . VAL A 1 108 ? -13.129 1.472 7.225 1.00 96.56 108 VAL A CA 1
ATOM 775 C C . VAL A 1 108 ? -12.594 2.270 6.035 1.00 96.56 108 VAL A C 1
ATOM 777 O O . VAL A 1 108 ? -11.941 1.692 5.172 1.00 96.56 108 VAL A O 1
ATOM 780 N N . ALA A 1 109 ? -12.774 3.593 6.010 1.00 96.25 109 ALA A N 1
ATOM 781 C CA . ALA A 1 109 ? -12.265 4.462 4.949 1.00 96.25 109 ALA A CA 1
ATOM 782 C C . ALA A 1 109 ? -10.747 4.317 4.711 1.00 96.25 109 ALA A C 1
ATOM 784 O O . ALA A 1 109 ? -10.349 4.254 3.550 1.00 96.25 109 ALA A O 1
ATOM 785 N N . PRO A 1 110 ? -9.886 4.156 5.741 1.00 95.56 110 PRO A N 1
ATOM 786 C CA . PRO A 1 110 ? -8.469 3.860 5.528 1.00 95.56 110 PRO A CA 1
ATOM 787 C C . PRO A 1 110 ? -8.202 2.548 4.779 1.00 95.56 110 PRO A C 1
ATOM 789 O O . PRO A 1 110 ? -7.217 2.469 4.056 1.00 95.56 110 PRO A O 1
ATOM 792 N N . LEU A 1 111 ? -9.056 1.525 4.928 1.00 96.69 111 LEU A N 1
ATOM 793 C CA . LEU A 1 111 ? -8.920 0.267 4.182 1.00 96.69 111 LEU A CA 1
ATOM 794 C C . LEU A 1 111 ? -9.315 0.436 2.715 1.00 96.69 111 LEU A C 1
ATOM 796 O O . LEU A 1 111 ? -8.660 -0.128 1.847 1.00 96.69 111 LEU A O 1
ATOM 800 N N . VAL A 1 112 ? -10.350 1.234 2.441 1.00 97.06 112 VAL A N 1
ATOM 801 C CA . VAL A 1 112 ? -10.752 1.580 1.067 1.00 97.06 112 VAL A CA 1
ATOM 802 C C . VAL A 1 112 ? -9.659 2.403 0.386 1.00 97.06 112 VAL A C 1
ATOM 804 O O . VAL A 1 112 ? -9.292 2.125 -0.751 1.00 97.06 112 VAL A O 1
ATOM 807 N N . GLY A 1 113 ? -9.085 3.375 1.101 1.00 96.25 113 GLY A N 1
ATOM 808 C CA . GLY A 1 113 ? -7.939 4.140 0.614 1.00 96.25 113 GLY A CA 1
ATOM 809 C C . GLY A 1 113 ? -6.725 3.250 0.349 1.00 96.25 113 GLY A C 1
ATOM 810 O O . GLY A 1 113 ? -6.104 3.370 -0.701 1.00 96.25 113 GLY A O 1
ATOM 811 N N . LEU A 1 114 ? -6.422 2.317 1.259 1.00 97.06 114 LEU A N 1
ATOM 812 C CA . LEU A 1 114 ? -5.339 1.354 1.067 1.00 97.06 114 LEU A CA 1
ATOM 813 C C . LEU A 1 114 ? -5.569 0.475 -0.167 1.00 97.06 114 LEU A C 1
ATOM 815 O O . LEU A 1 114 ? -4.645 0.312 -0.952 1.00 97.06 114 LEU A O 1
ATOM 819 N N . PHE A 1 115 ? -6.791 -0.033 -0.363 1.00 97.88 115 PHE A N 1
ATOM 820 C CA . PHE A 1 115 ? -7.160 -0.790 -1.559 1.00 97.88 115 PHE A CA 1
ATOM 821 C C . PHE A 1 115 ? -6.845 -0.000 -2.834 1.00 97.88 115 PHE A C 1
ATOM 823 O O . PHE A 1 115 ? -6.061 -0.463 -3.658 1.00 97.88 115 PHE A O 1
ATOM 830 N N . GLY A 1 116 ? -7.393 1.214 -2.955 1.00 96.69 116 GLY A N 1
ATOM 831 C CA . GLY A 1 116 ? -7.232 2.025 -4.162 1.00 96.69 116 GLY A CA 1
ATOM 832 C C . GLY A 1 116 ? -5.780 2.430 -4.423 1.00 96.69 116 GLY A C 1
ATOM 833 O O . GLY A 1 116 ? -5.335 2.419 -5.565 1.00 96.69 116 GLY A O 1
ATOM 834 N N . VAL A 1 117 ? -5.008 2.738 -3.374 1.00 95.88 117 VAL A N 1
ATOM 835 C CA . VAL A 1 117 ? -3.577 3.052 -3.518 1.00 95.88 117 VAL A CA 1
ATOM 836 C C . VAL A 1 117 ? -2.787 1.818 -3.944 1.00 95.88 117 VAL A C 1
ATOM 838 O O . VAL A 1 117 ? -1.968 1.922 -4.850 1.00 95.88 117 VAL A O 1
ATOM 841 N N . THR A 1 118 ? -3.014 0.657 -3.327 1.00 96.81 118 THR A N 1
ATOM 842 C CA . THR A 1 118 ? -2.306 -0.575 -3.703 1.00 96.81 118 THR A CA 1
ATOM 843 C C . THR A 1 118 ? -2.624 -0.983 -5.133 1.00 96.81 118 THR A C 1
ATOM 845 O O . THR A 1 118 ? -1.700 -1.276 -5.887 1.00 96.81 118 THR A O 1
ATOM 848 N N . GLU A 1 119 ? -3.897 -0.945 -5.520 1.00 96.56 119 GLU A N 1
ATOM 849 C CA . GLU A 1 119 ? -4.336 -1.227 -6.885 1.00 96.56 119 GLU A CA 1
ATOM 850 C C . GLU A 1 119 ? -3.664 -0.278 -7.884 1.00 96.56 119 GLU A C 1
ATOM 852 O O . GLU A 1 119 ? -3.017 -0.735 -8.824 1.00 96.56 119 GLU A O 1
ATOM 857 N N . LEU A 1 120 ? -3.743 1.037 -7.649 1.00 93.94 120 LEU A N 1
ATOM 858 C CA . LEU A 1 120 ? -3.145 2.048 -8.521 1.00 93.94 120 LEU A CA 1
ATOM 859 C C . LEU A 1 120 ? -1.629 1.864 -8.654 1.00 93.94 120 LEU A C 1
ATOM 861 O O . LEU A 1 120 ? -1.096 1.920 -9.760 1.00 93.94 120 LEU A O 1
ATOM 865 N N . VAL A 1 121 ? -0.935 1.644 -7.535 1.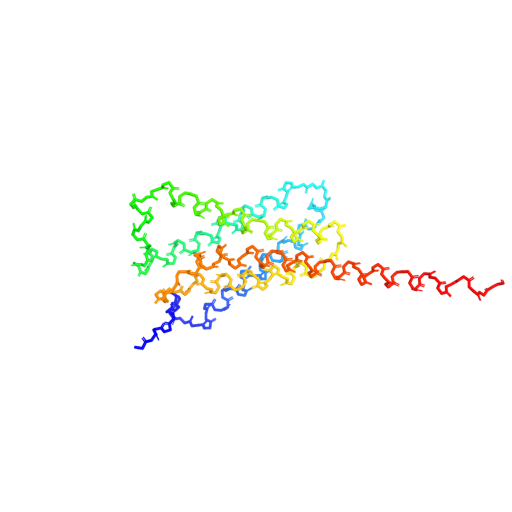00 94.44 121 VAL A N 1
ATOM 866 C CA . VAL A 1 121 ? 0.524 1.480 -7.506 1.00 94.44 121 VAL A CA 1
ATOM 867 C C . VAL A 1 121 ? 0.940 0.215 -8.242 1.00 94.44 121 VAL A C 1
ATOM 869 O O . VAL A 1 121 ? 1.813 0.281 -9.101 1.00 94.44 121 VAL A O 1
ATOM 872 N N . TRP A 1 122 ? 0.317 -0.928 -7.954 1.00 95.50 122 TRP A N 1
ATOM 873 C CA . TRP A 1 122 ? 0.659 -2.189 -8.615 1.00 95.50 122 TRP A CA 1
ATOM 874 C C . TRP A 1 122 ? 0.327 -2.161 -10.100 1.00 95.50 122 TRP A C 1
ATOM 876 O O . TRP A 1 122 ? 1.132 -2.616 -10.910 1.00 95.50 122 TRP A O 1
ATOM 886 N N . TRP A 1 123 ? -0.809 -1.573 -10.468 1.00 93.19 123 TRP A N 1
ATOM 887 C CA . TRP A 1 123 ? -1.154 -1.371 -11.866 1.00 93.19 123 TRP A CA 1
ATOM 888 C C . TRP A 1 123 ? -0.105 -0.497 -12.557 1.00 93.19 123 TRP A C 1
ATOM 890 O O . TRP A 1 123 ? 0.462 -0.919 -13.558 1.00 93.19 123 TRP A O 1
ATOM 900 N N . ALA A 1 124 ? 0.248 0.663 -11.997 1.00 91.12 124 ALA A N 1
ATOM 901 C CA . ALA A 1 124 ? 1.254 1.548 -12.585 1.00 91.12 124 ALA A CA 1
ATOM 902 C C . ALA A 1 124 ? 2.655 0.910 -12.630 1.00 91.12 124 ALA A C 1
ATOM 904 O O . ALA A 1 124 ? 3.423 1.153 -13.556 1.00 91.12 124 ALA A O 1
ATOM 905 N N . PHE A 1 125 ? 3.004 0.076 -11.651 1.00 92.38 125 PHE A N 1
ATOM 906 C CA . PHE A 1 125 ? 4.306 -0.591 -11.582 1.00 92.38 125 PHE A CA 1
ATOM 907 C C . PHE A 1 125 ? 4.405 -1.778 -12.534 1.00 92.38 125 PHE A C 1
ATOM 909 O O . PHE A 1 125 ? 5.500 -2.115 -12.960 1.00 92.38 125 PHE A O 1
ATOM 916 N N . LEU A 1 126 ? 3.300 -2.395 -12.924 1.00 91.69 126 LEU A N 1
ATOM 917 C CA . LEU A 1 126 ? 3.308 -3.436 -13.951 1.00 91.69 126 LEU A CA 1
ATOM 918 C C . LEU A 1 126 ? 3.205 -2.871 -15.374 1.00 91.69 126 LEU A C 1
ATOM 920 O O . LEU A 1 126 ? 3.220 -3.639 -16.331 1.00 91.69 126 LEU A O 1
ATOM 924 N N . HIS A 1 127 ? 3.146 -1.548 -15.517 1.00 88.81 127 HIS A N 1
ATOM 925 C CA . HIS A 1 127 ? 3.260 -0.860 -16.795 1.00 88.81 127 HIS A CA 1
ATOM 926 C C . HIS A 1 127 ? 4.638 -0.214 -16.928 1.00 88.81 127 HIS A C 1
ATOM 928 O O . HIS A 1 127 ? 5.151 0.431 -16.005 1.00 88.81 127 HIS A O 1
ATOM 934 N N . VAL A 1 128 ? 5.263 -0.420 -18.083 1.00 84.44 128 VAL A N 1
ATOM 935 C CA . VAL A 1 128 ? 6.641 0.005 -18.352 1.00 84.44 128 VAL A CA 1
ATOM 936 C C . VAL A 1 128 ? 6.694 0.761 -19.682 1.00 84.44 128 VAL A C 1
ATOM 938 O O . VAL A 1 128 ? 5.728 0.768 -20.439 1.00 84.44 128 VAL A O 1
ATOM 941 N N . ARG A 1 129 ? 7.808 1.456 -19.947 1.00 79.25 129 ARG A N 1
ATOM 942 C CA . ARG A 1 129 ? 8.054 2.244 -21.174 1.00 79.25 129 ARG A CA 1
ATOM 943 C C . ARG A 1 129 ? 7.092 3.417 -21.400 1.00 79.25 129 ARG A C 1
ATOM 945 O O . ARG A 1 129 ? 7.063 3.982 -22.488 1.00 79.25 129 ARG A O 1
ATOM 952 N N . GLY A 1 130 ? 6.349 3.818 -20.370 1.00 71.81 130 GLY A N 1
ATOM 953 C CA . GLY A 1 130 ? 5.686 5.118 -20.357 1.00 71.81 130 GLY A CA 1
ATOM 954 C C . GLY A 1 130 ? 6.709 6.258 -20.330 1.00 71.81 130 GLY A C 1
ATOM 955 O O . GLY A 1 130 ? 7.849 6.071 -19.909 1.00 71.81 130 GLY A O 1
ATOM 956 N N . GLU A 1 131 ? 6.285 7.450 -20.747 1.00 73.00 131 GLU A N 1
ATOM 957 C CA . GLU A 1 131 ? 7.134 8.655 -20.770 1.00 73.00 131 GLU A CA 1
ATOM 958 C C . GLU A 1 131 ? 7.672 9.041 -19.381 1.00 73.00 131 GLU A C 1
ATOM 960 O O . GLU A 1 131 ? 8.722 9.672 -19.271 1.00 73.00 131 GLU A O 1
ATOM 965 N N . THR A 1 132 ? 6.978 8.622 -18.320 1.00 78.69 132 THR A N 1
ATOM 966 C CA . THR A 1 132 ? 7.323 8.937 -16.934 1.00 78.69 132 THR A CA 1
ATOM 967 C C . THR A 1 132 ? 7.457 7.665 -16.104 1.00 78.69 132 THR A C 1
ATOM 969 O O . THR A 1 132 ? 6.604 6.777 -16.176 1.00 78.69 132 THR A O 1
ATOM 972 N N . ASP A 1 133 ? 8.488 7.590 -15.256 1.00 85.12 133 ASP A N 1
ATOM 973 C CA . ASP A 1 133 ? 8.617 6.480 -14.313 1.00 85.12 133 ASP A CA 1
ATOM 974 C C . ASP A 1 133 ? 7.536 6.536 -13.221 1.00 85.12 133 ASP A C 1
ATOM 976 O O . ASP A 1 133 ? 7.348 7.541 -12.527 1.00 85.12 133 ASP A O 1
ATOM 980 N N . ALA A 1 134 ? 6.838 5.413 -13.053 1.00 87.62 134 ALA A N 1
ATOM 981 C CA . ALA A 1 134 ? 5.731 5.278 -12.117 1.00 87.62 134 ALA A CA 1
ATOM 982 C C . ALA A 1 134 ? 6.156 5.447 -10.649 1.00 87.62 134 ALA A C 1
ATOM 984 O O . ALA A 1 134 ? 5.400 6.018 -9.863 1.00 87.62 134 ALA A O 1
ATOM 985 N N . LEU A 1 135 ? 7.350 4.978 -10.264 1.00 88.81 135 LEU A N 1
ATOM 986 C CA . LEU A 1 135 ? 7.839 5.110 -8.888 1.00 88.81 135 LEU A CA 1
ATOM 987 C C . LEU A 1 135 ? 8.259 6.558 -8.609 1.00 88.81 135 LEU A C 1
ATOM 989 O O . LEU A 1 135 ? 7.917 7.098 -7.559 1.00 88.81 135 LEU A O 1
ATOM 993 N N . GLY A 1 136 ? 8.872 7.231 -9.586 1.00 88.69 136 GLY A N 1
ATOM 994 C CA . GLY A 1 136 ? 9.136 8.671 -9.535 1.00 88.69 136 GLY A CA 1
ATOM 995 C C . GLY A 1 136 ? 7.861 9.501 -9.356 1.00 88.69 136 GLY A C 1
ATOM 996 O O . GLY A 1 136 ? 7.791 10.340 -8.458 1.00 88.69 136 GLY A O 1
ATOM 997 N N . MET A 1 137 ? 6.810 9.220 -10.135 1.00 90.50 137 MET A N 1
ATOM 998 C CA . MET A 1 137 ? 5.503 9.877 -9.967 1.00 90.50 137 MET A CA 1
ATOM 999 C C . MET A 1 137 ? 4.861 9.563 -8.618 1.00 90.50 137 MET A C 1
ATOM 1001 O O . MET A 1 137 ? 4.278 10.447 -7.986 1.00 90.50 137 MET A O 1
ATOM 1005 N N . PHE A 1 138 ? 4.994 8.326 -8.138 1.00 90.81 138 PHE A N 1
ATOM 1006 C CA . PHE A 1 138 ? 4.507 7.941 -6.820 1.00 90.81 138 PHE A CA 1
ATOM 1007 C C . PHE A 1 138 ? 5.195 8.722 -5.696 1.00 90.81 138 PHE A C 1
ATOM 1009 O O . PHE A 1 138 ? 4.538 9.054 -4.716 1.00 90.81 138 PHE A O 1
ATOM 1016 N N . LEU A 1 139 ? 6.469 9.097 -5.821 1.00 91.75 139 LEU A N 1
ATOM 1017 C CA . LEU A 1 139 ? 7.111 9.933 -4.802 1.00 91.75 139 LEU A CA 1
ATOM 1018 C C . LEU A 1 139 ? 6.548 11.353 -4.732 1.00 91.75 139 LEU A C 1
ATOM 1020 O O . LEU A 1 139 ? 6.538 11.950 -3.656 1.00 91.75 139 LEU A O 1
ATOM 1024 N N . ILE A 1 140 ? 6.049 11.878 -5.850 1.00 92.12 140 ILE A N 1
ATOM 1025 C CA . ILE A 1 140 ? 5.416 13.200 -5.909 1.00 92.12 140 ILE A CA 1
ATOM 1026 C C . ILE A 1 140 ? 3.976 13.122 -5.385 1.00 92.12 140 ILE A C 1
ATOM 1028 O O . ILE A 1 140 ? 3.558 13.931 -4.558 1.00 92.12 140 ILE A O 1
ATOM 1032 N N . VAL A 1 141 ? 3.206 12.136 -5.852 1.00 92.62 141 VAL A N 1
ATOM 1033 C CA . VAL A 1 141 ? 1.757 12.036 -5.600 1.00 92.62 141 VAL A CA 1
ATOM 1034 C C . VAL A 1 141 ? 1.435 11.258 -4.319 1.00 92.62 141 VAL A C 1
ATOM 1036 O O . VAL A 1 141 ? 0.448 11.534 -3.638 1.00 92.62 141 VAL A O 1
ATOM 1039 N N . GLY A 1 142 ? 2.273 10.301 -3.942 1.00 93.31 142 GLY A N 1
ATOM 1040 C CA . GLY A 1 142 ? 2.080 9.421 -2.794 1.00 93.31 142 GLY A CA 1
ATOM 1041 C C . GLY A 1 142 ? 1.945 10.152 -1.451 1.00 93.31 142 GLY A C 1
ATOM 1042 O O . GLY A 1 142 ? 1.041 9.801 -0.693 1.00 93.31 142 GLY A O 1
ATOM 1043 N N . PRO A 1 143 ? 2.727 11.207 -1.138 1.00 95.88 143 PRO A N 1
ATOM 1044 C CA . PRO A 1 143 ? 2.498 11.999 0.070 1.00 95.88 143 PRO A CA 1
ATOM 1045 C C . PRO A 1 143 ? 1.103 12.637 0.097 1.00 95.88 143 PRO A C 1
ATOM 1047 O O . PRO A 1 143 ? 0.430 12.602 1.127 1.00 95.88 143 PRO A O 1
ATOM 1050 N N . ALA A 1 144 ? 0.625 13.150 -1.042 1.00 95.56 144 ALA A N 1
ATOM 1051 C CA . ALA A 1 144 ? -0.718 13.715 -1.157 1.00 95.56 144 ALA A CA 1
ATOM 1052 C C . ALA A 1 144 ? -1.807 12.645 -0.970 1.00 95.56 144 ALA A C 1
ATOM 1054 O O . ALA A 1 144 ? -2.792 12.884 -0.272 1.00 95.56 144 ALA A O 1
ATOM 1055 N N . LEU A 1 145 ? -1.610 11.440 -1.515 1.00 94.19 145 LEU A N 1
ATOM 1056 C CA . LEU A 1 145 ? -2.510 10.301 -1.299 1.00 94.19 145 LEU A CA 1
ATOM 1057 C C . LEU A 1 145 ? -2.546 9.867 0.174 1.00 94.19 145 LEU A C 1
ATOM 1059 O O . LEU A 1 145 ? -3.610 9.525 0.691 1.00 94.19 145 LEU A O 1
ATOM 1063 N N . LEU A 1 146 ? -1.414 9.918 0.881 1.00 94.88 146 LEU A N 1
ATOM 1064 C CA . LEU A 1 146 ? -1.361 9.599 2.308 1.00 94.88 146 LEU A CA 1
ATOM 1065 C C . LEU A 1 146 ? -2.112 10.648 3.138 1.00 94.88 146 LEU A C 1
ATOM 1067 O O . LEU A 1 146 ? -2.871 10.296 4.042 1.00 94.88 146 LEU A O 1
ATOM 1071 N N . VAL A 1 147 ? -1.964 11.931 2.798 1.00 96.56 147 VAL A N 1
ATOM 1072 C CA . VAL A 1 147 ? -2.760 13.017 3.392 1.00 96.56 147 VAL A CA 1
ATOM 1073 C C . VAL A 1 147 ? -4.248 12.799 3.125 1.00 96.56 147 VAL A C 1
ATOM 1075 O O . VAL A 1 147 ? -5.051 12.882 4.054 1.00 96.56 147 VAL A O 1
ATOM 1078 N N . LEU A 1 148 ? -4.626 12.455 1.893 1.00 94.69 148 LEU A N 1
ATOM 1079 C CA . LEU A 1 148 ? -6.014 12.173 1.533 1.00 94.69 148 LEU A CA 1
ATOM 1080 C C . LEU A 1 148 ? -6.590 11.005 2.347 1.00 94.69 148 LEU A C 1
ATOM 1082 O O . LEU A 1 148 ? -7.729 11.083 2.805 1.00 94.69 148 LEU A O 1
ATOM 1086 N N . LEU A 1 149 ? -5.797 9.960 2.599 1.00 95.56 149 LEU A N 1
ATOM 1087 C CA . LEU A 1 149 ? -6.187 8.846 3.464 1.00 95.56 149 LEU A CA 1
ATOM 1088 C C . LEU A 1 149 ? -6.489 9.326 4.891 1.00 95.56 149 LEU A C 1
ATOM 1090 O O . LEU A 1 149 ? -7.510 8.938 5.465 1.00 95.56 149 LEU A O 1
ATOM 1094 N N . PHE A 1 150 ? -5.656 10.204 5.459 1.00 96.56 150 PHE A N 1
ATOM 1095 C CA . PHE A 1 150 ? -5.927 10.807 6.768 1.00 96.56 150 PHE A CA 1
ATOM 1096 C C . PHE A 1 150 ? -7.182 11.681 6.766 1.00 96.56 150 PHE A C 1
ATOM 1098 O O . PHE A 1 150 ? -7.970 11.608 7.710 1.00 96.56 150 PHE A O 1
ATOM 1105 N N . VAL A 1 151 ? -7.400 12.471 5.713 1.00 96.69 151 VAL A N 1
ATOM 1106 C CA . VAL A 1 151 ? -8.611 13.290 5.559 1.00 96.69 151 VAL A CA 1
ATOM 1107 C C . VAL A 1 151 ? -9.850 12.399 5.519 1.00 96.69 151 VAL A C 1
ATOM 1109 O O . VAL A 1 151 ? -10.781 12.620 6.292 1.00 96.69 151 VAL A O 1
ATOM 1112 N N . ALA A 1 152 ? -9.845 11.342 4.706 1.00 93.50 152 ALA A N 1
ATOM 1113 C CA . ALA A 1 152 ? -10.950 10.389 4.616 1.00 93.50 152 ALA A CA 1
ATOM 1114 C C . ALA A 1 152 ? -11.231 9.710 5.968 1.00 93.50 152 ALA A C 1
ATOM 1116 O O . ALA A 1 152 ? -12.384 9.605 6.395 1.00 93.50 152 ALA A O 1
ATOM 1117 N N . ALA A 1 153 ? -10.178 9.323 6.694 1.00 95.25 153 ALA A N 1
ATOM 1118 C CA . ALA A 1 153 ? -10.294 8.784 8.046 1.00 95.25 153 ALA A CA 1
ATOM 1119 C C . ALA A 1 153 ? -10.909 9.795 9.028 1.00 95.25 153 ALA A C 1
ATOM 1121 O O . ALA A 1 153 ? -11.746 9.430 9.857 1.00 95.25 153 ALA A O 1
ATOM 1122 N N . GLY A 1 154 ? -10.498 11.062 8.941 1.00 95.50 154 GLY A N 1
ATOM 1123 C CA . GLY A 1 154 ? -11.017 12.161 9.752 1.00 95.50 154 GLY A CA 1
ATOM 1124 C C . GLY A 1 154 ? -12.499 12.420 9.496 1.00 95.50 154 GLY A C 1
ATOM 1125 O O . GLY A 1 154 ? -13.266 12.549 10.452 1.00 95.50 154 GLY A O 1
ATOM 1126 N N . VAL A 1 155 ? -12.918 12.409 8.228 1.00 96.38 155 VAL A N 1
ATOM 1127 C CA . VAL A 1 155 ? -14.325 12.547 7.821 1.00 96.38 155 VAL A CA 1
ATOM 1128 C C . VAL A 1 155 ? -15.169 11.407 8.390 1.00 96.38 155 VAL A C 1
ATOM 1130 O O . VAL A 1 155 ? -16.186 11.661 9.038 1.00 96.38 155 VAL A O 1
ATOM 1133 N N . GLU A 1 156 ? -14.731 10.154 8.236 1.00 96.62 156 GLU A N 1
ATOM 1134 C CA . GLU A 1 156 ? -15.442 9.004 8.805 1.00 96.62 156 GLU A CA 1
ATOM 1135 C C . GLU A 1 156 ? -15.523 9.094 10.337 1.00 96.62 156 GLU A C 1
ATOM 1137 O O . GLU A 1 156 ? -16.572 8.844 10.942 1.00 96.62 156 GLU A O 1
ATOM 1142 N N . TYR A 1 157 ? -14.423 9.481 10.984 1.00 95.25 157 TYR A N 1
ATOM 1143 C CA . TYR A 1 157 ? -14.372 9.635 12.431 1.00 95.25 157 TYR A CA 1
ATOM 1144 C C . TYR A 1 157 ? -15.344 10.712 12.930 1.00 95.25 157 TYR A C 1
ATOM 1146 O O . TYR A 1 157 ? -16.096 10.463 13.881 1.00 95.25 157 TYR A O 1
ATOM 1154 N N . ALA A 1 158 ? -15.368 11.877 12.278 1.00 94.69 158 ALA A N 1
ATOM 1155 C CA . ALA A 1 158 ? -16.279 12.973 12.588 1.00 94.69 158 ALA A CA 1
ATOM 1156 C C . ALA A 1 158 ? -17.741 12.552 12.387 1.00 94.69 158 ALA A C 1
ATOM 1158 O O . ALA A 1 158 ? -18.549 12.722 13.301 1.00 94.69 158 ALA A O 1
ATOM 1159 N N . GLY A 1 159 ? -18.066 11.902 11.265 1.00 94.31 159 GLY A N 1
ATOM 1160 C CA . GLY A 1 159 ? -19.413 11.393 10.989 1.00 94.31 159 GLY A CA 1
ATOM 1161 C C . GLY A 1 159 ? -19.912 10.433 12.073 1.00 94.31 159 GLY A C 1
ATOM 1162 O O . GLY A 1 159 ? -21.009 10.598 12.611 1.00 94.31 159 GLY A O 1
ATOM 1163 N N . ARG A 1 160 ? -19.071 9.481 12.500 1.00 92.62 160 ARG A N 1
ATOM 1164 C CA . ARG A 1 160 ? -19.405 8.553 13.598 1.00 92.62 160 ARG A CA 1
ATOM 1165 C C . ARG A 1 160 ? -19.553 9.253 14.947 1.00 92.62 160 ARG A C 1
ATOM 1167 O O . ARG A 1 160 ? -20.340 8.817 15.790 1.00 92.62 160 ARG A O 1
ATOM 1174 N N . TRP A 1 161 ? -18.762 10.289 15.211 1.00 91.56 161 TRP A N 1
ATOM 1175 C CA . TRP A 1 161 ? -18.878 11.074 16.439 1.00 91.56 161 TRP A CA 1
ATOM 1176 C C . TRP A 1 161 ? -20.202 11.841 16.488 1.00 91.56 161 TRP A C 1
ATOM 1178 O O . TRP A 1 161 ? -20.931 11.718 17.474 1.00 91.56 161 TRP A O 1
ATOM 1188 N N . VAL A 1 162 ? -20.545 12.536 15.402 1.00 92.31 162 VAL A N 1
ATOM 1189 C CA . VAL A 1 162 ? -21.801 13.279 15.243 1.00 92.31 162 VAL A CA 1
ATOM 1190 C C . VAL A 1 162 ? -23.007 12.351 15.404 1.00 92.31 162 VAL A C 1
ATOM 1192 O O . VAL A 1 162 ? -23.880 12.617 16.230 1.00 92.31 162 VAL A O 1
ATOM 1195 N N . TRP A 1 163 ? -23.013 11.208 14.712 1.00 89.81 163 TRP A N 1
ATOM 1196 C CA . TRP A 1 163 ? -24.086 10.213 14.807 1.00 89.81 163 TRP A CA 1
ATOM 1197 C C . TRP A 1 163 ? -24.336 9.747 16.245 1.00 89.81 163 TRP A C 1
ATOM 1199 O O . TRP A 1 163 ? -25.464 9.765 16.738 1.00 89.81 163 TRP A O 1
ATOM 1209 N N . ARG A 1 164 ? -23.268 9.387 16.972 1.00 88.94 164 ARG A N 1
ATOM 1210 C CA . ARG A 1 164 ? -23.381 8.952 18.373 1.00 88.94 164 ARG A CA 1
ATOM 1211 C C . ARG A 1 164 ? -23.918 10.046 19.289 1.00 88.94 164 ARG A C 1
ATOM 1213 O O . ARG A 1 164 ? -24.600 9.714 20.256 1.00 88.94 164 ARG A O 1
ATOM 1220 N N . ARG A 1 165 ? -23.608 11.316 19.013 1.00 86.94 165 ARG A N 1
ATOM 1221 C CA . ARG A 1 165 ? -24.088 12.459 19.800 1.00 86.94 165 ARG A CA 1
ATOM 1222 C C . ARG A 1 165 ? -25.592 12.665 19.621 1.00 86.94 165 ARG A C 1
ATOM 1224 O O . ARG A 1 165 ? -26.285 12.850 20.616 1.00 86.94 165 ARG A O 1
ATOM 1231 N N . PHE A 1 166 ? -26.095 12.570 18.392 1.00 84.44 166 PHE A N 1
ATOM 1232 C CA . PHE A 1 166 ? -27.520 12.747 18.105 1.00 84.44 166 PHE A CA 1
ATOM 1233 C C . PHE A 1 166 ? -28.373 11.560 18.568 1.00 84.44 166 PHE A C 1
ATOM 1235 O O . PHE A 1 166 ? -29.366 11.758 19.263 1.00 84.44 166 PHE A O 1
ATOM 1242 N N . VAL A 1 167 ? -27.950 10.322 18.293 1.00 80.31 167 VAL A N 1
ATOM 1243 C CA . VAL A 1 167 ? -28.732 9.124 18.656 1.00 80.31 167 VAL A CA 1
ATOM 1244 C C . VAL A 1 167 ? -28.776 8.888 20.172 1.00 80.31 167 VAL A C 1
ATOM 1246 O O . VAL A 1 167 ? -29.792 8.438 20.691 1.00 80.31 167 VAL A O 1
ATOM 1249 N N . ARG A 1 168 ? -27.716 9.225 20.923 1.00 65.56 168 ARG A N 1
ATOM 1250 C CA . ARG A 1 168 ? -27.721 9.108 22.399 1.00 65.56 168 ARG A CA 1
ATOM 1251 C C . ARG A 1 168 ? -28.367 10.299 23.113 1.00 65.56 168 ARG A C 1
ATOM 1253 O O . ARG A 1 168 ? -28.726 10.166 24.278 1.00 65.56 168 ARG A O 1
ATOM 1260 N N . GLY A 1 169 ? -28.501 11.446 22.446 1.00 58.34 169 GLY A N 1
ATOM 1261 C CA . GLY A 1 169 ? -29.133 12.646 23.002 1.00 58.34 169 GLY A CA 1
ATOM 1262 C C . GLY A 1 169 ? -30.665 12.606 22.990 1.00 58.34 169 GLY A C 1
ATOM 1263 O O . GLY A 1 169 ? -31.284 13.179 23.878 1.00 58.34 169 GLY A O 1
ATOM 1264 N N . GLY A 1 170 ? -31.278 11.887 22.043 1.00 55.66 170 GLY A N 1
ATOM 1265 C CA . GLY A 1 170 ? -32.741 11.817 21.894 1.00 55.66 170 GLY A CA 1
ATOM 1266 C C . GLY A 1 170 ? -33.486 10.986 22.949 1.00 55.66 170 GLY A C 1
ATOM 1267 O O . GLY A 1 170 ? -34.707 11.037 23.001 1.00 55.66 170 GLY A O 1
ATOM 1268 N N . GLY A 1 171 ? -32.779 10.236 23.801 1.00 52.59 171 GLY A N 1
ATOM 1269 C CA . GLY A 1 171 ? -33.385 9.359 24.814 1.00 52.59 171 GLY A CA 1
ATOM 1270 C C . GLY A 1 171 ? -33.608 9.987 26.196 1.00 52.59 171 GLY A C 1
ATOM 1271 O O . GLY A 1 171 ? -33.970 9.267 27.119 1.00 52.59 171 GLY A O 1
ATOM 1272 N N . ARG A 1 172 ? -33.346 11.289 26.384 1.00 54.19 172 ARG A N 1
ATOM 1273 C CA . ARG A 1 172 ? -33.430 11.968 27.698 1.00 54.19 172 ARG A CA 1
ATOM 1274 C C . ARG A 1 172 ? -34.575 12.980 27.831 1.00 54.19 172 ARG A C 1
ATOM 1276 O O . ARG A 1 172 ? -34.588 13.739 28.790 1.00 54.19 172 ARG A O 1
ATOM 1283 N N . SER A 1 173 ? -35.538 12.972 26.911 1.00 53.97 173 SER A N 1
ATOM 1284 C CA . SER A 1 173 ? -36.615 13.977 26.854 1.00 53.97 173 SER A CA 1
ATOM 1285 C C . SER A 1 173 ? -38.019 13.408 27.095 1.00 53.97 173 SER A C 1
ATOM 1287 O O . SER A 1 173 ? -38.987 13.961 26.580 1.00 53.97 173 SER A O 1
ATOM 1289 N N . ALA A 1 174 ? -38.150 12.298 27.824 1.00 50.22 174 ALA A N 1
ATOM 1290 C CA . ALA A 1 174 ? -39.454 11.735 28.177 1.00 50.22 174 ALA A CA 1
ATOM 1291 C C . ALA A 1 174 ? -39.406 11.039 29.547 1.00 50.22 174 ALA A C 1
ATOM 1293 O O . ALA A 1 174 ? -39.312 9.816 29.628 1.00 50.22 174 ALA A O 1
ATOM 1294 N N . SER A 1 175 ? -39.440 11.834 30.616 1.00 46.50 175 SER A N 1
ATOM 1295 C CA . SER A 1 175 ? -39.947 11.438 31.938 1.00 46.50 175 SER A CA 1
ATOM 1296 C C . SER A 1 175 ? -40.284 12.683 32.740 1.00 46.50 175 SER A C 1
ATOM 1298 O O . SER A 1 175 ? -39.350 13.505 32.891 1.00 46.50 175 SER A O 1
#

Radius of gyration: 19.52 Å; Cα contacts (8 Å, |Δi|>4): 177; chains: 1; bounding box: 66×25×63 Å